Protein AF-A0A7V7NR92-F1 (afdb_monomer_lite)

Structure (mmCIF, N/CA/C/O backbone):
data_AF-A0A7V7NR92-F1
#
_entry.id   AF-A0A7V7NR92-F1
#
loop_
_atom_site.group_PDB
_atom_site.id
_atom_site.type_symbol
_atom_site.label_atom_id
_atom_site.label_alt_id
_atom_site.label_comp_id
_atom_site.label_asym_id
_atom_site.label_entity_id
_atom_site.label_seq_id
_atom_site.pdbx_PDB_ins_code
_atom_site.Cartn_x
_atom_site.Cartn_y
_atom_site.Cartn_z
_atom_site.occupancy
_atom_site.B_iso_or_equiv
_atom_site.auth_seq_id
_atom_site.auth_comp_id
_atom_site.auth_asym_id
_atom_site.auth_atom_id
_atom_site.pdbx_PDB_model_num
ATOM 1 N N . MET A 1 1 ? 15.887 -11.176 -22.065 1.00 63.06 1 MET A N 1
ATOM 2 C CA . MET A 1 1 ? 14.958 -10.093 -21.681 1.00 63.06 1 MET A CA 1
ATOM 3 C C . MET A 1 1 ? 15.188 -8.934 -22.641 1.00 63.06 1 MET A C 1
ATOM 5 O O . MET A 1 1 ? 16.342 -8.607 -22.880 1.00 63.06 1 MET A O 1
ATOM 9 N N . THR A 1 2 ? 14.144 -8.403 -23.278 1.00 87.31 2 THR A N 1
ATOM 10 C CA . THR A 1 2 ? 14.255 -7.310 -24.269 1.00 87.31 2 THR A CA 1
ATOM 11 C C . THR A 1 2 ? 13.961 -5.959 -23.619 1.00 87.31 2 THR A C 1
ATOM 13 O O . THR A 1 2 ? 13.171 -5.922 -22.684 1.00 87.31 2 THR A O 1
ATOM 16 N N . THR A 1 3 ? 14.483 -4.848 -24.149 1.00 87.00 3 THR A N 1
ATOM 17 C CA . THR A 1 3 ? 14.180 -3.482 -23.661 1.00 87.00 3 THR A CA 1
ATOM 18 C C . THR A 1 3 ? 12.677 -3.214 -23.540 1.00 87.00 3 THR A C 1
ATOM 20 O O . THR A 1 3 ? 12.227 -2.702 -22.525 1.00 87.00 3 THR A O 1
ATOM 23 N N . LYS A 1 4 ? 11.881 -3.682 -24.513 1.00 89.19 4 LYS A N 1
ATOM 24 C CA . LYS A 1 4 ? 10.410 -3.593 -24.474 1.00 89.19 4 LYS A CA 1
ATOM 25 C C . LYS A 1 4 ? 9.775 -4.319 -23.284 1.00 89.19 4 LYS A C 1
ATOM 27 O O . LYS A 1 4 ? 8.742 -3.889 -22.794 1.00 89.19 4 LYS A O 1
ATOM 32 N N . GLN A 1 5 ? 10.385 -5.420 -22.839 1.00 94.00 5 GLN A N 1
ATOM 33 C CA . GLN A 1 5 ? 9.900 -6.154 -21.672 1.00 94.00 5 GLN A CA 1
ATOM 34 C C . GLN A 1 5 ? 10.203 -5.359 -20.404 1.00 94.00 5 GLN A C 1
ATOM 36 O O . GLN A 1 5 ? 9.323 -5.195 -19.580 1.00 94.00 5 GLN A O 1
ATOM 41 N N . ILE A 1 6 ? 11.408 -4.788 -20.299 1.00 92.94 6 ILE A N 1
ATOM 42 C CA . ILE A 1 6 ? 11.798 -3.966 -19.148 1.00 92.94 6 ILE A CA 1
ATOM 43 C C . ILE A 1 6 ? 10.884 -2.738 -19.016 1.00 92.94 6 ILE A C 1
ATOM 45 O O . ILE A 1 6 ? 10.404 -2.458 -17.925 1.00 92.94 6 ILE A O 1
ATOM 49 N N . GLN A 1 7 ? 10.584 -2.047 -20.121 1.00 93.31 7 GLN A N 1
ATOM 50 C CA . GLN A 1 7 ? 9.638 -0.923 -20.133 1.00 93.31 7 GLN A CA 1
ATOM 51 C C . GLN A 1 7 ? 8.232 -1.347 -19.678 1.00 93.31 7 GLN A C 1
ATOM 53 O O . GLN A 1 7 ? 7.617 -0.670 -18.858 1.00 93.31 7 GLN A O 1
ATOM 58 N N . SER A 1 8 ? 7.739 -2.490 -20.171 1.00 95.38 8 SER A N 1
ATOM 59 C CA . SER A 1 8 ? 6.442 -3.040 -19.757 1.00 95.38 8 SER A CA 1
ATOM 60 C C . SER A 1 8 ? 6.411 -3.380 -18.265 1.00 95.38 8 SER A C 1
ATOM 62 O O . SER A 1 8 ? 5.450 -3.032 -17.584 1.00 95.38 8 SER A O 1
ATOM 64 N N . ASP A 1 9 ? 7.463 -4.022 -17.752 1.00 96.31 9 ASP A N 1
ATOM 65 C CA . ASP A 1 9 ? 7.562 -4.424 -16.346 1.00 96.31 9 ASP A CA 1
ATOM 66 C C . ASP A 1 9 ? 7.637 -3.191 -15.420 1.00 96.31 9 ASP A C 1
ATOM 68 O O . ASP A 1 9 ? 7.038 -3.180 -14.344 1.00 96.31 9 ASP A O 1
ATOM 72 N N . ILE A 1 10 ? 8.333 -2.123 -15.840 1.00 95.88 10 ILE A N 1
ATOM 73 C CA . ILE A 1 10 ? 8.384 -0.845 -15.108 1.00 95.88 10 ILE A CA 1
ATOM 74 C C . ILE A 1 10 ? 7.001 -0.185 -15.068 1.00 95.88 10 ILE A C 1
ATOM 76 O O . ILE A 1 10 ? 6.560 0.235 -13.995 1.00 95.88 10 ILE A O 1
ATOM 80 N N . ALA A 1 11 ? 6.301 -0.126 -16.203 1.00 95.62 11 ALA A N 1
ATOM 81 C CA . ALA A 1 11 ? 4.963 0.456 -16.276 1.00 95.62 11 ALA A CA 1
ATOM 82 C C . ALA A 1 11 ? 3.967 -0.292 -15.371 1.00 95.62 11 ALA A C 1
ATOM 84 O O . ALA A 1 11 ? 3.230 0.336 -14.605 1.00 95.62 11 ALA A O 1
ATOM 85 N N . GLU A 1 12 ? 3.993 -1.629 -15.388 1.00 97.75 12 GLU A N 1
ATOM 86 C CA . GLU A 1 12 ? 3.168 -2.458 -14.502 1.00 97.75 12 GLU A CA 1
ATOM 87 C C . GLU A 1 12 ? 3.512 -2.215 -13.024 1.00 97.75 12 GLU A C 1
ATOM 89 O O . GLU A 1 12 ? 2.621 -2.018 -12.191 1.00 97.75 12 GLU A O 1
ATOM 94 N N . ALA A 1 13 ? 4.802 -2.148 -12.683 1.00 97.44 13 ALA A N 1
ATOM 95 C CA . ALA A 1 13 ? 5.236 -1.852 -11.322 1.00 97.44 13 ALA A CA 1
ATOM 96 C C . ALA A 1 13 ? 4.749 -0.469 -10.847 1.00 97.44 13 ALA A C 1
ATOM 98 O O . ALA A 1 13 ? 4.310 -0.331 -9.699 1.00 97.44 13 ALA A O 1
ATOM 99 N N . ILE A 1 14 ? 4.770 0.554 -11.711 1.00 97.69 14 ILE A N 1
ATOM 100 C CA . ILE A 1 14 ? 4.228 1.887 -11.401 1.00 97.69 14 ILE A CA 1
ATOM 101 C C . ILE A 1 14 ? 2.726 1.819 -11.135 1.00 97.69 14 ILE A C 1
ATOM 103 O O . ILE A 1 14 ? 2.267 2.387 -10.135 1.00 97.69 14 ILE A O 1
ATOM 107 N N . GLU A 1 15 ? 1.964 1.118 -11.972 1.00 97.50 15 GLU A N 1
ATOM 108 C CA . GLU A 1 15 ? 0.519 0.968 -11.790 1.00 97.50 15 GLU A CA 1
ATOM 109 C C . GLU A 1 15 ? 0.202 0.292 -10.447 1.00 97.50 15 GLU A C 1
ATOM 111 O O . GLU A 1 15 ? -0.599 0.803 -9.655 1.00 97.50 15 GLU A O 1
ATOM 116 N N . LEU A 1 16 ? 0.887 -0.813 -10.141 1.00 97.94 16 LEU A N 1
ATOM 117 C CA . LEU A 1 16 ? 0.729 -1.529 -8.875 1.00 97.94 16 LEU A CA 1
ATOM 118 C C . LEU A 1 16 ? 1.128 -0.663 -7.675 1.00 97.94 16 LEU A C 1
ATOM 120 O O . LEU A 1 16 ? 0.419 -0.652 -6.667 1.00 97.94 16 LEU A O 1
ATOM 124 N N . SER A 1 17 ? 2.213 0.109 -7.780 1.00 97.44 17 SER A N 1
ATOM 125 C CA . SER A 1 17 ? 2.641 1.018 -6.709 1.00 97.44 17 SER A CA 1
ATOM 126 C C . SER A 1 17 ? 1.632 2.141 -6.456 1.00 97.44 17 SER A C 1
ATOM 128 O O . SER A 1 17 ? 1.401 2.511 -5.305 1.00 97.44 17 SER A O 1
ATOM 130 N N . THR A 1 18 ? 0.989 2.652 -7.510 1.00 97.19 18 THR A N 1
ATOM 131 C CA . THR A 1 18 ? -0.070 3.663 -7.406 1.00 97.19 18 THR A CA 1
ATOM 132 C C . THR A 1 18 ? -1.269 3.093 -6.658 1.00 97.19 18 THR A C 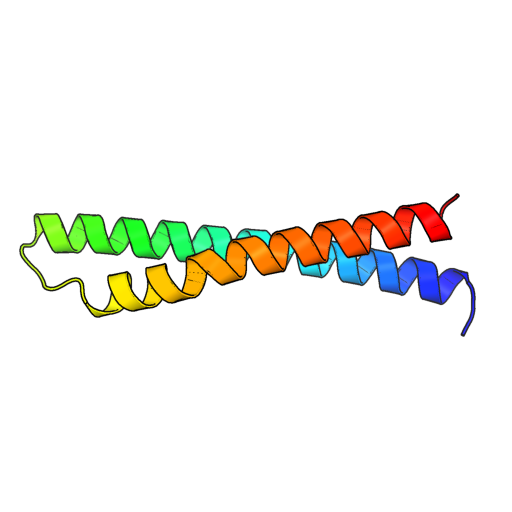1
ATOM 134 O O . THR A 1 18 ? -1.675 3.654 -5.640 1.00 97.19 18 THR A O 1
ATOM 137 N N . LYS A 1 19 ? -1.759 1.917 -7.076 1.00 97.25 19 LYS A N 1
ATOM 138 C CA . LYS A 1 19 ? -2.865 1.219 -6.397 1.00 97.25 19 LYS A CA 1
ATOM 139 C C . LYS A 1 19 ? -2.535 0.913 -4.937 1.00 97.25 19 LYS A C 1
ATOM 141 O O . LYS A 1 19 ? -3.378 1.097 -4.063 1.00 97.25 19 LYS A O 1
ATOM 146 N N . LEU A 1 20 ? -1.309 0.469 -4.652 1.00 96.56 20 LEU A N 1
ATOM 147 C CA . LEU A 1 20 ? -0.863 0.190 -3.288 1.00 96.56 20 LEU A CA 1
ATOM 148 C C . LEU A 1 20 ? -0.922 1.447 -2.414 1.00 96.56 20 LEU A C 1
ATOM 150 O O . LEU A 1 20 ? -1.490 1.401 -1.324 1.00 96.56 20 LEU A O 1
ATOM 154 N N . ARG A 1 21 ? -0.391 2.577 -2.899 1.00 96.31 21 ARG A N 1
ATOM 155 C CA . ARG A 1 21 ? -0.455 3.861 -2.184 1.00 96.31 21 ARG A CA 1
ATOM 156 C C . ARG A 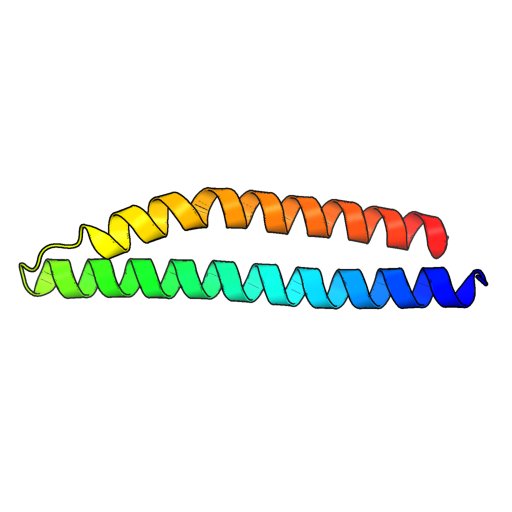1 21 ? -1.896 4.255 -1.885 1.00 96.31 21 ARG A C 1
ATOM 158 O O . ARG A 1 21 ? -2.210 4.550 -0.735 1.00 96.31 21 ARG A O 1
ATOM 165 N N . GLU A 1 22 ? -2.770 4.222 -2.887 1.00 96.81 22 GLU A N 1
ATOM 166 C CA . GLU A 1 22 ? -4.191 4.557 -2.732 1.00 96.81 22 GLU A CA 1
ATOM 167 C C . GLU A 1 22 ? -4.888 3.666 -1.696 1.00 96.81 22 GLU A C 1
ATOM 169 O O . GLU A 1 22 ? -5.616 4.166 -0.836 1.00 96.81 22 GLU A O 1
ATOM 174 N N . MET A 1 23 ? -4.631 2.355 -1.726 1.00 97.62 23 MET A N 1
ATOM 175 C CA . MET A 1 23 ? -5.200 1.410 -0.762 1.00 97.62 23 MET A CA 1
ATOM 176 C C . MET A 1 23 ? -4.710 1.665 0.666 1.00 97.62 23 MET A C 1
ATOM 178 O O . MET A 1 23 ? -5.523 1.648 1.590 1.00 97.62 23 MET A O 1
ATOM 182 N N . ILE A 1 24 ? -3.416 1.941 0.857 1.00 96.94 24 ILE A N 1
ATOM 183 C CA . ILE A 1 24 ? -2.851 2.253 2.179 1.00 96.94 24 ILE A CA 1
ATOM 184 C C . ILE A 1 24 ? -3.444 3.568 2.713 1.00 96.94 24 ILE A C 1
ATOM 186 O O . ILE A 1 24 ? -3.862 3.625 3.870 1.00 96.94 24 ILE A O 1
ATOM 190 N N . TYR A 1 25 ? -3.562 4.604 1.875 1.00 96.69 25 TYR A N 1
ATOM 191 C CA . TYR A 1 25 ? -4.220 5.858 2.262 1.00 96.69 25 TYR A CA 1
ATOM 192 C C . TYR A 1 25 ? -5.683 5.645 2.654 1.00 96.69 25 TYR A C 1
ATOM 194 O O . TYR A 1 25 ? -6.126 6.155 3.683 1.00 96.69 25 TYR A O 1
ATOM 202 N N . LYS A 1 26 ? -6.430 4.863 1.871 1.00 97.44 26 LYS A N 1
ATOM 203 C CA . LYS A 1 26 ? -7.829 4.541 2.171 1.00 97.44 26 LYS A CA 1
ATOM 204 C C . LYS A 1 26 ? -7.962 3.763 3.480 1.00 97.44 26 LYS A C 1
ATOM 206 O O . LYS A 1 26 ? -8.858 4.045 4.272 1.00 97.44 26 LYS A O 1
ATOM 211 N N . LEU A 1 27 ? -7.059 2.818 3.739 1.00 96.50 27 LEU A N 1
ATOM 212 C CA . LEU A 1 27 ? -7.021 2.079 4.998 1.00 96.50 27 LEU A CA 1
ATOM 213 C C . LEU A 1 27 ? -6.7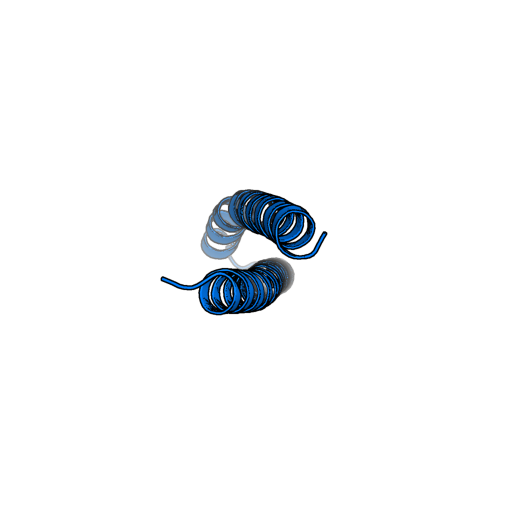68 3.020 6.185 1.00 96.50 27 LEU A C 1
ATOM 215 O O . LEU A 1 27 ? -7.462 2.920 7.197 1.00 96.50 27 LEU A O 1
ATOM 219 N N . HIS A 1 28 ? -5.840 3.972 6.045 1.00 96.38 28 HIS A N 1
ATOM 220 C CA . HIS A 1 28 ? -5.592 4.989 7.067 1.00 96.38 28 HIS A CA 1
ATOM 221 C C . HIS A 1 28 ? -6.834 5.851 7.330 1.00 96.38 28 HIS A C 1
ATOM 223 O O . HIS A 1 28 ? -7.241 6.007 8.478 1.00 96.38 28 HIS A O 1
ATOM 229 N N . GLN A 1 29 ? -7.482 6.355 6.274 1.00 96.94 29 GLN A N 1
ATOM 230 C CA . GLN A 1 29 ? -8.705 7.160 6.386 1.00 96.94 29 GLN A CA 1
ATOM 231 C C . GLN A 1 29 ? -9.837 6.406 7.092 1.00 96.94 29 GLN A C 1
ATOM 233 O O . GLN A 1 29 ? -10.489 6.960 7.979 1.00 96.94 29 GLN A O 1
ATOM 238 N N . ASN A 1 30 ? -10.049 5.138 6.734 1.00 97.25 30 ASN A N 1
ATOM 239 C CA . ASN A 1 30 ? -11.049 4.288 7.376 1.00 97.25 30 ASN A CA 1
ATOM 240 C C . ASN A 1 30 ? -10.723 4.058 8.857 1.00 97.25 30 ASN A C 1
ATOM 242 O O . ASN A 1 30 ? -11.611 4.161 9.697 1.00 97.25 30 ASN A O 1
ATOM 246 N N . THR A 1 31 ? -9.450 3.817 9.182 1.00 96.62 31 THR A N 1
ATOM 247 C CA . THR A 1 31 ? -8.985 3.640 10.568 1.00 96.62 31 THR A CA 1
ATOM 248 C C . THR A 1 31 ? -9.237 4.900 11.398 1.00 96.62 31 THR A C 1
ATOM 250 O O . THR A 1 31 ? -9.779 4.821 12.497 1.00 96.62 31 THR A O 1
ATOM 253 N N . CYS A 1 32 ? -8.920 6.080 10.859 1.00 94.75 32 CYS A N 1
ATOM 254 C CA . CYS A 1 32 ? -9.207 7.358 11.514 1.00 94.75 32 CYS A CA 1
ATOM 255 C C . CYS A 1 32 ? -10.708 7.596 11.707 1.00 94.75 32 CYS A C 1
ATOM 257 O O . CYS A 1 32 ? -11.121 8.064 12.766 1.00 94.75 32 CYS A O 1
ATOM 259 N N . SER A 1 33 ? -11.523 7.239 10.713 1.00 97.25 33 SER A N 1
ATOM 260 C CA . SER A 1 33 ? -12.981 7.364 10.802 1.00 97.25 33 SER A CA 1
ATOM 261 C C . SER A 1 33 ? -13.549 6.476 11.913 1.00 97.25 33 SER A C 1
ATOM 263 O O . SER A 1 33 ? -14.357 6.941 12.713 1.00 97.25 33 SER A O 1
ATOM 265 N N . GLU A 1 34 ? -13.076 5.232 12.020 1.00 97.19 34 GLU A N 1
ATOM 266 C CA . GLU A 1 34 ? -13.485 4.303 13.081 1.00 97.19 34 GLU A CA 1
ATOM 267 C C . GLU A 1 34 ? -13.0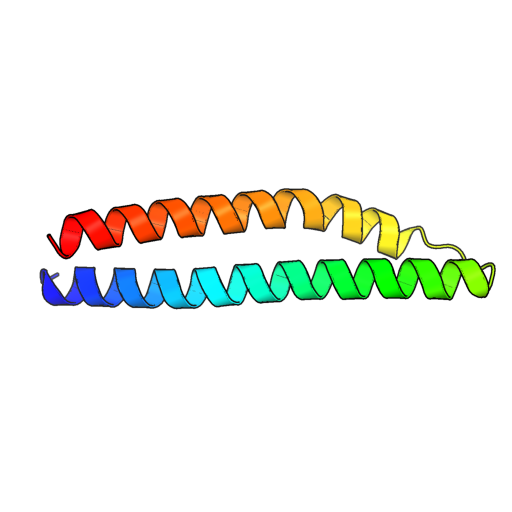57 4.796 14.473 1.00 97.19 34 GLU A C 1
ATOM 269 O O . GLU A 1 34 ? -13.853 4.732 15.411 1.00 97.19 34 GLU A O 1
ATOM 274 N N . MET A 1 35 ? -11.852 5.371 14.617 1.00 95.69 35 MET A N 1
ATOM 275 C CA . MET A 1 35 ? -11.436 6.015 15.876 1.00 95.69 35 MET A CA 1
ATOM 276 C C . MET A 1 35 ? -12.405 7.124 16.288 1.00 95.69 35 MET A C 1
ATOM 278 O O . MET A 1 35 ? -12.835 7.156 17.441 1.00 95.69 35 MET A O 1
ATOM 282 N N . SER A 1 36 ? -12.783 8.004 15.356 1.00 96.38 36 SER A N 1
ATOM 283 C CA . SER A 1 36 ? -13.735 9.086 15.628 1.00 96.38 36 SER A CA 1
ATOM 284 C C . SER A 1 36 ? -15.123 8.568 16.017 1.00 96.38 36 SER A C 1
ATOM 286 O O . SER A 1 36 ? -15.766 9.133 16.900 1.00 96.38 36 SER A O 1
ATOM 288 N N . GLU A 1 37 ? -15.603 7.490 15.396 1.00 97.06 37 GLU A N 1
ATOM 289 C CA . GLU A 1 37 ? -16.888 6.885 15.763 1.00 97.06 37 GLU A CA 1
ATOM 290 C C . GLU A 1 37 ? -16.835 6.196 17.130 1.00 97.06 37 GLU A C 1
ATOM 292 O O . GLU A 1 37 ? -17.753 6.356 17.942 1.00 97.06 37 GLU A O 1
ATOM 297 N N . LYS A 1 38 ? -15.745 5.488 17.440 1.00 96.94 38 LYS A N 1
ATOM 298 C CA . LYS A 1 38 ? -15.538 4.882 18.761 1.00 96.94 38 LYS A CA 1
ATOM 299 C C . LYS A 1 38 ? -15.409 5.930 19.861 1.00 96.94 38 LYS A C 1
ATOM 301 O O . LYS A 1 38 ? -15.986 5.735 20.930 1.00 96.94 38 LYS A O 1
ATOM 306 N N . GLU A 1 39 ? -14.746 7.052 19.593 1.00 95.19 39 GLU A N 1
ATOM 307 C CA . GLU A 1 39 ? -14.652 8.186 20.518 1.00 95.19 39 GLU A CA 1
ATOM 308 C C . GLU A 1 39 ? -16.040 8.740 20.869 1.00 95.19 39 GLU A C 1
ATOM 310 O O . GLU A 1 39 ? -16.381 8.839 22.049 1.00 95.19 39 GLU A O 1
ATOM 315 N N . LYS A 1 40 ? -16.896 8.993 19.866 1.00 96.62 40 LYS A N 1
ATOM 316 C CA . LYS A 1 40 ? -18.292 9.430 20.081 1.00 96.62 40 LYS A CA 1
ATOM 317 C C . LYS A 1 40 ? -19.113 8.426 20.893 1.00 96.62 40 LYS A C 1
ATOM 319 O O . LYS A 1 40 ? -20.029 8.815 21.613 1.00 96.62 40 LYS A O 1
ATOM 324 N N . GLN A 1 41 ? -18.804 7.137 20.762 1.00 96.94 41 GLN A N 1
ATOM 325 C CA . GLN A 1 41 ? -19.480 6.045 21.466 1.00 96.94 41 GLN A CA 1
ATOM 326 C C . GLN A 1 41 ? -18.866 5.734 22.844 1.00 96.94 41 GLN A C 1
ATOM 328 O O . GLN A 1 41 ? -19.362 4.840 23.530 1.00 96.94 41 GLN A O 1
ATOM 333 N N . GLY A 1 42 ? -17.788 6.419 23.250 1.00 95.19 42 GLY A N 1
ATOM 334 C CA . GLY A 1 42 ? -17.058 6.125 24.488 1.00 95.19 42 GLY A CA 1
ATOM 335 C C . GLY A 1 42 ? -16.398 4.740 24.506 1.00 95.19 42 GLY A C 1
ATOM 336 O O . GLY A 1 42 ? -16.203 4.161 25.575 1.00 95.19 42 GLY A O 1
ATOM 337 N N . LYS A 1 43 ? -16.093 4.173 23.332 1.00 96.25 43 LYS A N 1
ATOM 338 C CA . LYS A 1 43 ? -15.492 2.842 23.172 1.00 96.25 43 LYS A CA 1
ATOM 339 C C . LYS A 1 43 ? -13.960 2.915 23.111 1.00 96.25 43 LYS A C 1
ATOM 341 O O . LYS A 1 43 ? -13.409 3.911 22.643 1.00 96.25 43 LYS A O 1
ATOM 346 N N . PRO A 1 44 ? -13.251 1.853 23.535 1.00 93.12 44 PRO A N 1
ATOM 347 C CA . PRO A 1 44 ? -11.801 1.780 23.387 1.00 93.12 44 PRO A CA 1
ATOM 348 C C . PRO A 1 44 ? -11.393 1.719 21.907 1.00 93.12 44 PRO A C 1
ATOM 350 O O . PRO A 1 44 ? -11.968 0.959 21.132 1.00 93.12 44 PRO A O 1
ATOM 353 N N . MET A 1 45 ? -10.359 2.485 21.552 1.00 96.12 45 MET A N 1
ATOM 354 C CA . MET A 1 45 ? -9.802 2.629 20.193 1.00 96.12 45 MET A CA 1
ATOM 355 C C . MET A 1 45 ? -8.388 2.032 20.053 1.00 96.12 45 MET A C 1
ATOM 357 O O . MET A 1 45 ? -7.596 2.459 19.217 1.00 96.12 45 MET A O 1
ATOM 361 N N . THR A 1 46 ? -8.015 1.099 20.936 1.00 93.19 46 THR A N 1
ATOM 362 C CA . THR A 1 46 ? -6.648 0.550 21.009 1.00 93.19 46 THR A CA 1
ATOM 363 C C . THR A 1 46 ? -6.230 -0.141 19.710 1.00 93.19 46 THR A C 1
ATOM 365 O O . THR A 1 46 ? -5.089 0.010 19.281 1.00 93.19 46 THR A O 1
ATOM 368 N N . GLU A 1 47 ? -7.151 -0.867 19.073 1.00 94.81 47 GLU A N 1
ATOM 369 C CA . GLU A 1 47 ? -6.897 -1.594 17.823 1.00 94.81 47 GLU A CA 1
ATOM 370 C C . GLU A 1 47 ? -6.670 -0.633 16.654 1.00 94.81 47 GLU A C 1
ATOM 372 O O . GLU A 1 47 ? -5.677 -0.753 15.938 1.00 94.81 47 GLU A O 1
ATOM 377 N N . GLU A 1 48 ? -7.533 0.371 16.498 1.00 96.81 48 GLU A N 1
ATOM 378 C CA . GLU A 1 48 ? -7.405 1.370 15.438 1.00 96.81 48 GLU A CA 1
ATOM 379 C C . GLU A 1 48 ? -6.163 2.239 15.627 1.00 96.81 48 GLU A C 1
ATOM 381 O O . GLU A 1 48 ? -5.505 2.600 14.653 1.00 96.81 48 GLU A O 1
ATOM 386 N N . ARG A 1 49 ? -5.803 2.552 16.875 1.00 94.00 49 ARG A N 1
ATOM 387 C CA . ARG A 1 49 ? -4.592 3.318 17.171 1.00 94.00 49 ARG A CA 1
ATOM 388 C C . ARG A 1 49 ? -3.336 2.540 16.786 1.00 94.00 49 ARG A C 1
ATOM 390 O O . ARG A 1 49 ? -2.491 3.085 16.080 1.00 94.00 49 ARG A O 1
ATOM 397 N N . LEU A 1 50 ? -3.256 1.262 17.165 1.00 96.38 50 LEU A N 1
ATOM 398 C CA . LEU A 1 50 ? -2.154 0.379 16.773 1.00 96.38 50 LEU A CA 1
ATOM 399 C C . LEU A 1 50 ? -2.076 0.217 15.246 1.00 96.38 50 LEU A C 1
ATOM 401 O O . LEU A 1 50 ? -0.994 0.273 14.655 1.00 96.38 50 LEU A O 1
ATOM 405 N N . LEU A 1 51 ? -3.228 0.051 14.595 1.00 95.12 51 LEU A N 1
ATOM 406 C CA . LEU A 1 51 ? -3.314 -0.039 13.143 1.00 95.12 51 LEU A CA 1
ATOM 407 C C . LEU A 1 51 ? -2.851 1.267 12.476 1.00 95.12 51 LEU A C 1
ATOM 409 O O . LEU A 1 51 ? -2.055 1.229 11.541 1.00 95.12 51 LEU A O 1
ATOM 413 N N . SER A 1 52 ? -3.274 2.425 12.983 1.00 94.44 52 SER A N 1
ATOM 414 C CA . SER A 1 52 ? -2.853 3.737 12.481 1.00 94.44 52 SER A CA 1
ATOM 415 C C . SER A 1 52 ? -1.343 3.944 12.623 1.00 94.44 52 SER A C 1
ATOM 417 O O . SER A 1 52 ? -0.696 4.376 11.669 1.00 94.44 52 SER A O 1
ATOM 419 N N . GLU A 1 53 ? -0.768 3.601 13.777 1.00 95.31 53 GLU A N 1
ATOM 420 C CA . GLU A 1 53 ? 0.681 3.660 14.025 1.00 95.31 53 GLU A CA 1
ATOM 421 C C . GLU A 1 53 ? 1.467 2.756 13.063 1.00 95.31 53 GLU A C 1
ATOM 423 O O . GLU A 1 53 ? 2.567 3.109 12.641 1.00 95.31 53 GLU A O 1
ATOM 428 N N . THR A 1 54 ? 0.872 1.636 12.648 1.00 95.12 54 THR A N 1
ATOM 429 C CA . THR A 1 54 ? 1.455 0.714 11.665 1.00 95.12 54 THR A CA 1
ATOM 430 C C . THR A 1 54 ? 1.336 1.233 10.226 1.00 95.12 54 THR A C 1
ATOM 432 O O . THR A 1 54 ? 2.254 1.054 9.429 1.00 95.12 54 THR A O 1
ATOM 435 N N . ILE A 1 55 ? 0.229 1.893 9.869 1.00 95.75 55 ILE A N 1
ATOM 436 C CA . ILE A 1 55 ? -0.035 2.351 8.494 1.00 95.75 55 ILE A CA 1
ATOM 437 C C . ILE A 1 55 ? 0.781 3.592 8.118 1.00 95.75 55 ILE A C 1
ATOM 439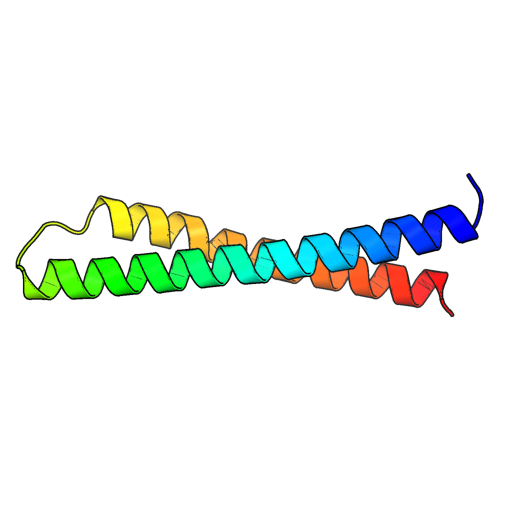 O O . ILE A 1 55 ? 1.228 3.707 6.977 1.00 95.75 55 ILE A O 1
ATOM 443 N N . ILE A 1 56 ? 0.987 4.529 9.047 1.00 93.69 56 ILE A N 1
ATOM 444 C CA . ILE A 1 56 ? 1.716 5.781 8.778 1.00 93.69 56 ILE A CA 1
ATOM 445 C C . ILE A 1 56 ? 3.088 5.546 8.110 1.00 93.69 56 ILE A C 1
ATOM 447 O O . ILE A 1 56 ? 3.334 6.155 7.064 1.00 93.69 56 ILE A O 1
ATOM 451 N N . PRO A 1 57 ? 3.978 4.671 8.623 1.00 96.44 57 PRO A N 1
ATOM 452 C CA . PRO A 1 57 ? 5.243 4.396 7.943 1.00 96.44 57 PRO A CA 1
ATOM 453 C C . PRO A 1 57 ? 5.040 3.738 6.569 1.00 96.44 57 PRO A C 1
ATOM 455 O O . PRO A 1 57 ? 5.728 4.106 5.619 1.00 96.44 57 PRO A O 1
ATOM 458 N N . MET A 1 58 ? 4.035 2.867 6.407 1.00 96.06 58 MET A N 1
ATOM 459 C CA . MET A 1 58 ? 3.732 2.231 5.115 1.00 96.06 58 MET A CA 1
ATOM 460 C C . MET A 1 58 ? 3.349 3.245 4.029 1.00 96.06 58 MET A C 1
ATOM 462 O O . MET A 1 58 ? 3.684 3.048 2.862 1.00 96.06 58 MET A O 1
ATOM 466 N N . ILE A 1 59 ? 2.681 4.348 4.387 1.00 93.88 59 ILE A N 1
ATOM 467 C CA . ILE A 1 59 ? 2.370 5.441 3.448 1.00 93.88 59 ILE A CA 1
ATOM 468 C C . ILE A 1 59 ? 3.659 6.065 2.896 1.00 93.88 59 ILE A C 1
ATOM 470 O O . ILE A 1 59 ? 3.769 6.313 1.687 1.00 93.88 59 ILE A O 1
ATOM 474 N N . SER A 1 60 ? 4.628 6.322 3.779 1.00 94.94 60 SER A N 1
ATOM 475 C CA . SER A 1 60 ? 5.936 6.860 3.398 1.00 94.94 60 SER A CA 1
ATOM 476 C C . SER A 1 60 ? 6.667 5.884 2.479 1.00 94.94 60 SER A C 1
ATOM 478 O O . SER A 1 60 ? 7.088 6.271 1.388 1.00 94.94 60 SER A O 1
ATOM 480 N N . ASP A 1 61 ? 6.742 4.611 2.865 1.00 97.06 61 ASP A N 1
ATOM 481 C CA . ASP A 1 61 ? 7.443 3.577 2.099 1.00 97.06 61 ASP A CA 1
ATOM 482 C C . ASP A 1 61 ? 6.831 3.374 0.709 1.00 97.06 61 ASP A C 1
ATOM 484 O O . ASP A 1 61 ? 7.547 3.352 -0.296 1.00 97.06 61 ASP A O 1
ATOM 488 N N . ALA A 1 62 ? 5.500 3.312 0.617 1.00 95.88 62 ALA A N 1
ATOM 489 C CA . ALA A 1 62 ? 4.798 3.180 -0.656 1.00 95.88 62 ALA A CA 1
ATOM 490 C C . ALA A 1 62 ? 5.021 4.403 -1.562 1.00 95.88 62 ALA A C 1
ATOM 492 O O . ALA A 1 62 ? 5.188 4.264 -2.776 1.00 95.88 62 ALA A O 1
ATOM 493 N N . THR A 1 63 ? 5.078 5.606 -0.983 1.00 95.31 63 THR A N 1
ATOM 494 C CA . THR A 1 63 ? 5.378 6.840 -1.725 1.00 95.31 63 THR A CA 1
ATOM 495 C C . THR A 1 63 ? 6.819 6.867 -2.231 1.00 95.31 63 THR A C 1
ATOM 497 O O . THR A 1 63 ? 7.051 7.210 -3.391 1.00 95.31 63 THR A O 1
ATOM 500 N N . GLN A 1 64 ? 7.785 6.449 -1.410 1.00 97.31 64 GLN A N 1
ATOM 501 C CA . GLN A 1 64 ? 9.185 6.339 -1.823 1.00 97.31 64 GLN A CA 1
ATOM 502 C C . GLN A 1 64 ? 9.383 5.290 -2.922 1.00 97.31 64 GLN A C 1
ATOM 504 O O . GLN A 1 64 ? 10.121 5.539 -3.876 1.00 97.31 64 GLN A O 1
ATOM 509 N N . LEU A 1 65 ? 8.723 4.132 -2.812 1.00 96.75 65 LEU A N 1
ATOM 510 C CA . LEU A 1 65 ? 8.758 3.087 -3.835 1.00 96.75 65 LEU A CA 1
ATOM 511 C C . LEU A 1 65 ? 8.257 3.619 -5.180 1.00 96.75 65 LEU A C 1
ATOM 513 O O . LEU A 1 65 ? 8.946 3.476 -6.187 1.00 96.75 65 LEU A O 1
ATOM 517 N N . HIS A 1 66 ? 7.102 4.283 -5.186 1.00 97.00 66 HIS A N 1
ATOM 518 C CA . HIS A 1 66 ? 6.554 4.879 -6.401 1.00 97.00 66 HIS A CA 1
ATOM 519 C C . HIS A 1 66 ? 7.505 5.909 -7.024 1.00 97.00 66 HIS A C 1
ATOM 521 O O . HIS A 1 66 ? 7.726 5.880 -8.230 1.00 97.00 66 HIS A O 1
ATOM 527 N N . GLY A 1 67 ? 8.128 6.773 -6.214 1.00 96.75 67 GLY A N 1
ATOM 528 C CA . GLY A 1 67 ? 9.121 7.732 -6.707 1.00 96.75 67 GLY A CA 1
ATOM 529 C C . GLY A 1 67 ? 10.329 7.060 -7.371 1.00 96.75 67 GLY A C 1
ATOM 530 O O . GLY A 1 67 ? 10.778 7.498 -8.428 1.00 96.75 67 GLY A O 1
ATOM 531 N N . LYS A 1 68 ? 10.827 5.956 -6.798 1.00 97.12 68 LYS A N 1
ATOM 532 C CA . LYS A 1 68 ? 11.919 5.165 -7.392 1.00 97.12 68 LYS A CA 1
ATOM 533 C C . LYS A 1 68 ? 11.503 4.508 -8.710 1.00 97.12 68 LYS A C 1
ATOM 535 O O . LYS A 1 68 ? 12.293 4.494 -9.646 1.00 97.12 68 LYS A O 1
ATOM 540 N N . LEU A 1 69 ? 10.278 3.992 -8.796 1.00 96.62 69 LEU A N 1
ATOM 541 C CA . LEU A 1 69 ? 9.752 3.393 -10.024 1.00 96.62 69 LEU A CA 1
ATOM 542 C C . LEU A 1 69 ? 9.560 4.438 -11.132 1.00 96.62 69 LEU A C 1
ATOM 544 O O . LEU A 1 69 ? 9.980 4.197 -12.257 1.0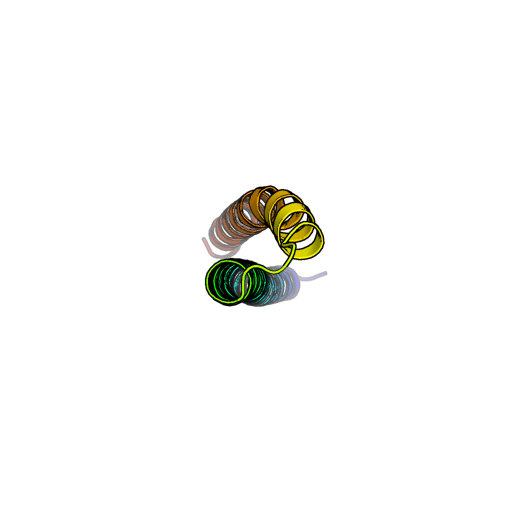0 96.62 69 LEU A O 1
ATOM 548 N N . ALA A 1 70 ? 9.035 5.622 -10.805 1.00 95.06 70 ALA A N 1
ATOM 549 C CA . ALA A 1 70 ? 8.933 6.738 -11.750 1.00 95.06 70 ALA A CA 1
ATOM 550 C C . ALA A 1 70 ? 10.309 7.188 -12.275 1.00 95.06 70 ALA A C 1
ATOM 552 O O . ALA A 1 70 ? 10.458 7.514 -13.448 1.00 95.06 70 ALA A O 1
ATOM 553 N N . MET A 1 71 ? 11.343 7.160 -11.427 1.00 96.06 71 MET A N 1
ATOM 554 C CA . MET A 1 71 ? 12.714 7.427 -11.867 1.00 96.06 71 MET A CA 1
ATOM 555 C C . MET A 1 71 ? 13.225 6.362 -12.851 1.00 96.06 71 MET A C 1
ATOM 557 O O . MET A 1 71 ? 13.892 6.714 -13.820 1.00 96.06 71 MET A O 1
ATOM 561 N N . LEU A 1 72 ? 12.918 5.079 -12.627 1.00 94.38 72 LEU A N 1
ATOM 562 C CA . LEU A 1 72 ? 13.279 4.010 -13.565 1.00 94.38 72 LEU A CA 1
ATOM 563 C C . LEU A 1 72 ? 12.570 4.164 -14.912 1.00 94.38 72 LEU A C 1
ATOM 565 O O . LEU A 1 72 ? 13.194 3.936 -15.944 1.00 94.38 72 LEU A O 1
ATOM 569 N N . ASP A 1 73 ? 11.303 4.573 -14.902 1.00 94.12 73 ASP A N 1
ATOM 570 C CA . ASP A 1 73 ? 10.535 4.833 -16.122 1.00 94.12 73 ASP A CA 1
ATOM 571 C C . ASP A 1 73 ? 11.164 5.947 -16.955 1.00 94.12 73 ASP A C 1
ATOM 573 O O . ASP A 1 73 ? 11.408 5.750 -18.142 1.00 94.12 73 ASP A O 1
ATOM 577 N N . ASN A 1 74 ? 11.560 7.052 -16.315 1.00 92.88 74 ASN A N 1
ATOM 578 C CA . ASN A 1 74 ? 12.290 8.125 -16.990 1.00 92.88 74 ASN A CA 1
ATOM 579 C C . ASN A 1 74 ? 13.598 7.618 -17.620 1.00 92.88 74 ASN A C 1
ATOM 581 O O . ASN A 1 74 ? 13.876 7.928 -18.767 1.00 92.88 74 ASN A O 1
ATOM 585 N N . ILE A 1 75 ? 14.376 6.790 -16.912 1.00 92.44 75 ILE A N 1
ATOM 586 C CA . ILE A 1 75 ? 15.652 6.256 -17.427 1.00 92.44 75 ILE A CA 1
ATOM 587 C C . ILE A 1 75 ? 15.454 5.350 -18.654 1.00 92.44 75 ILE A C 1
ATOM 589 O O . ILE A 1 75 ? 16.310 5.319 -19.534 1.00 92.44 75 ILE A O 1
ATOM 593 N N . TYR A 1 76 ? 14.373 4.566 -18.699 1.00 88.12 76 TYR A N 1
ATOM 594 C CA . TYR A 1 76 ? 14.138 3.585 -19.766 1.00 88.12 76 TYR A CA 1
ATOM 595 C C . TYR A 1 76 ? 13.279 4.106 -20.926 1.00 88.12 76 TYR A C 1
ATOM 597 O O . TYR A 1 76 ? 13.201 3.426 -21.954 1.00 88.12 76 TYR A O 1
ATOM 605 N N . ASN A 1 77 ? 12.636 5.264 -20.765 1.00 79.81 77 ASN A N 1
ATOM 606 C CA . ASN A 1 77 ? 11.812 5.911 -21.789 1.00 79.81 77 ASN A CA 1
ATOM 607 C C . ASN A 1 77 ? 12.403 7.234 -22.322 1.00 79.81 77 ASN A C 1
ATOM 609 O O . ASN A 1 77 ? 11.777 7.841 -23.193 1.00 79.81 77 ASN A O 1
ATOM 613 N N . GLU A 1 78 ? 13.573 7.668 -21.832 1.00 64.75 78 GLU A N 1
ATOM 614 C CA . GLU A 1 78 ? 14.444 8.666 -22.491 1.00 64.75 78 GLU A CA 1
ATOM 615 C C . GLU A 1 78 ? 15.036 8.135 -23.809 1.00 64.75 78 GLU A C 1
ATOM 617 O O . GLU A 1 78 ? 15.072 8.923 -24.785 1.00 64.75 78 GLU A O 1
#

Organism: NCBI:txid170679

Secondary structure (DSSP, 8-state):
--HHHHHHHHHHHHHHHHHHHHHHHHHHHHHHHHHHHHHHTT---HHHHHHHHHHHHHHHHHHHHHHHHHHHHHHHH-

Sequence (78 aa):
MTTKQIQSDIAEAIELSTKLREMIYKLHQNTCSEMSEKEKQGKPMTEERLLSETIIPMISDATQLHGKLAMLDNIYNE

pLDDT: mean 94.49, std 5.71, range [63.06, 97.94]

Foldseek 3Di:
DDLVVLLVVLVVQLVVLVVQLVVLVVLLVVLVVVVVVCVVVVHDSVPSVVVNVVSVVVNVVSVVSNVVSVVVNVVSVD

Radius of gyration: 17.71 Å; chains: 1; bounding box: 35×20×49 Å